Protein AF-A2AUG6-F1 (afdb_monomer)

Sequence (93 aa):
MMGIPIRKFICASNQNHVLTDFIKTGHYDLRNRKLAQTFSPSIDILKSSNLERHLYLMANKDGQLMANLYHQLESQLHFRIEKMLVEKLQQEF

Foldseek 3Di:
DPDDPDQADDDDADPLCQVVVCLVFQKRADPPDDQDCDPCNVRSDSDDPVVLVVLCVLVVNPPVVSVVQVVCCVPVVMDGDDPVSSVVSNSRD

Solvent-accessible surface area (backbone atoms only — not comparable to full-atom values): 5709 Å² total; per-residue (Å²): 127,96,80,71,92,73,85,65,50,83,80,84,64,62,96,36,36,52,66,52,47,21,54,74,67,25,41,44,70,46,80,88,63,72,90,53,91,56,101,56,61,94,60,58,45,86,76,64,72,67,54,54,59,51,50,30,60,74,54,75,63,41,61,67,60,51,52,51,45,52,50,33,33,72,76,66,33,31,41,70,60,58,68,71,59,30,54,53,47,47,63,49,69

Radius of gyration: 13.85 Å; Cα contacts (8 Å, |Δi|>4): 97; chains: 1; bounding box: 33×27×37 Å

Nearest PDB structures (foldseek):
  1kl7-assembly2_B  TM=9.213E-01  e=7.354E-06  Saccharomyces cerevisiae
  8g1y-assembly2_B  TM=9.196E-01  e=6.912E-06  Streptococcus pneumoniae TIGR4
  4f4f-assembly2_B  TM=9.641E-01  e=8.242E-05  Brucella melitensis bv. 1 str. 16M

Organism: Mus musculus (NCBI:txid10090)

InterPro domains:
  IPR036052 Tryptophan synthase beta chain-like, PALP domain superfamily [G3DSA:3.40.50.1100] (1-93)
  IPR036052 Tryptophan synthase beta chain-like, PALP domain superfamily [SSF53686] (1-92)

Mean predicted aligned error: 3.56 Å

pLDDT: mean 92.81, std 5.43, range [50.75, 97.12]

Structure (mmCIF, N/CA/C/O backbone):
data_AF-A2AUG6-F1
#
_entry.id   AF-A2AUG6-F1
#
loop_
_atom_site.group_PDB
_atom_site.id
_atom_site.type_symbol
_atom_site.label_atom_id
_atom_site.label_alt_id
_atom_site.label_comp_id
_atom_site.label_asym_id
_atom_site.label_entity_id
_atom_site.label_seq_id
_atom_site.pdbx_PDB_ins_code
_atom_site.Cartn_x
_atom_site.Cartn_y
_atom_site.Cartn_z
_atom_site.occupancy
_atom_site.B_iso_or_equiv
_atom_site.auth_seq_id
_atom_site.auth_comp_id
_atom_site.auth_asym_id
_atom_site.auth_atom_id
_atom_site.pdbx_PDB_model_num
ATOM 1 N N . MET A 1 1 ? -18.002 16.214 8.515 1.00 50.75 1 MET A N 1
ATOM 2 C CA . MET A 1 1 ? -17.525 15.745 7.191 1.00 50.75 1 MET A CA 1
ATOM 3 C C . MET A 1 1 ? -17.715 16.889 6.205 1.00 50.75 1 MET A C 1
ATOM 5 O O . MET A 1 1 ? -18.704 17.590 6.351 1.00 50.75 1 MET A O 1
ATOM 9 N N . MET A 1 2 ? -16.810 17.109 5.245 1.00 76.38 2 MET A N 1
ATOM 10 C CA . MET A 1 2 ? -16.873 18.266 4.323 1.00 76.38 2 MET A CA 1
ATOM 11 C C . MET A 1 2 ? -18.029 18.206 3.293 1.00 76.38 2 MET A C 1
ATOM 13 O O . MET A 1 2 ? -18.136 19.084 2.451 1.00 76.38 2 MET A O 1
ATOM 17 N N . GLY A 1 3 ? -18.920 17.206 3.381 1.00 84.94 3 GLY A N 1
ATOM 18 C CA . GLY A 1 3 ? -20.293 17.269 2.854 1.00 84.94 3 GLY A CA 1
ATOM 19 C C . GLY A 1 3 ? -20.481 17.101 1.344 1.00 84.94 3 GLY A C 1
ATOM 20 O O . GLY A 1 3 ? -21.608 17.215 0.875 1.00 84.94 3 GLY A O 1
ATOM 21 N N . ILE A 1 4 ? -19.425 16.822 0.578 1.00 86.88 4 ILE A N 1
ATOM 22 C CA . ILE A 1 4 ? -19.530 16.682 -0.880 1.00 86.88 4 ILE A CA 1
ATOM 23 C C . ILE A 1 4 ? -20.042 15.273 -1.236 1.00 86.88 4 ILE A C 1
ATOM 25 O O . ILE A 1 4 ? -19.413 14.292 -0.828 1.00 86.88 4 ILE A O 1
ATOM 29 N N . PRO A 1 5 ? -21.139 15.141 -2.009 1.00 87.88 5 PRO A N 1
ATOM 30 C CA . PRO A 1 5 ? -21.682 13.848 -2.415 1.00 87.88 5 PRO A CA 1
ATOM 31 C C . PRO A 1 5 ? -20.838 13.232 -3.542 1.00 87.88 5 PRO A C 1
ATOM 33 O O . PRO A 1 5 ? -21.145 13.361 -4.726 1.00 87.88 5 PRO A O 1
ATOM 36 N N . ILE A 1 6 ? -19.745 12.565 -3.171 1.00 88.75 6 ILE A N 1
ATOM 37 C CA . ILE A 1 6 ? -18.886 11.808 -4.090 1.00 88.75 6 ILE A CA 1
ATOM 38 C C . ILE A 1 6 ? -19.356 10.354 -4.112 1.00 88.75 6 ILE A C 1
ATOM 40 O O . ILE A 1 6 ? -19.521 9.740 -3.063 1.00 88.75 6 ILE A O 1
ATOM 44 N N . ARG A 1 7 ? -19.560 9.793 -5.311 1.00 89.50 7 ARG A N 1
ATOM 45 C CA . ARG A 1 7 ? -20.020 8.405 -5.462 1.00 89.50 7 ARG A CA 1
ATOM 46 C C . ARG A 1 7 ? -18.930 7.379 -5.140 1.00 89.50 7 ARG A C 1
ATOM 48 O O . ARG A 1 7 ? -19.186 6.459 -4.379 1.00 89.50 7 ARG A O 1
ATOM 55 N N . LYS A 1 8 ? -17.775 7.482 -5.805 1.00 89.25 8 LYS A N 1
ATOM 56 C CA . LYS A 1 8 ? -16.677 6.503 -5.745 1.00 89.25 8 LYS A CA 1
ATOM 57 C C . LYS A 1 8 ? -15.381 7.166 -6.208 1.00 89.25 8 LYS A C 1
ATOM 59 O O . LYS A 1 8 ? -15.410 7.927 -7.179 1.00 89.25 8 LYS A O 1
ATOM 64 N N . PHE A 1 9 ? -14.274 6.892 -5.533 1.00 91.81 9 PHE A N 1
ATOM 65 C CA . PHE A 1 9 ? -12.947 7.370 -5.913 1.00 91.81 9 PHE A CA 1
ATOM 66 C C . PHE A 1 9 ? -12.267 6.368 -6.842 1.00 91.81 9 PHE A C 1
ATOM 68 O O . PHE A 1 9 ? -12.284 5.179 -6.589 1.00 91.81 9 PHE A O 1
ATOM 75 N N . ILE A 1 10 ? -11.620 6.823 -7.914 1.00 92.94 10 ILE A N 1
ATOM 76 C CA . ILE A 1 10 ? -10.926 5.914 -8.835 1.00 92.94 10 ILE A CA 1
ATOM 77 C C . ILE A 1 10 ? -9.422 6.036 -8.606 1.00 92.94 10 ILE A C 1
ATOM 79 O O . ILE A 1 10 ? -8.843 7.099 -8.826 1.00 92.94 10 ILE A O 1
ATOM 83 N N . CYS A 1 11 ? -8.781 4.942 -8.187 1.00 92.62 11 CYS A N 1
ATOM 84 C CA . CYS A 1 11 ? -7.324 4.847 -8.128 1.00 92.62 11 CYS A CA 1
ATOM 85 C C . CYS A 1 11 ? -6.794 4.299 -9.459 1.00 92.62 11 CYS A C 1
ATOM 87 O O . CYS A 1 11 ? -6.885 3.103 -9.728 1.00 92.62 11 CYS A O 1
ATO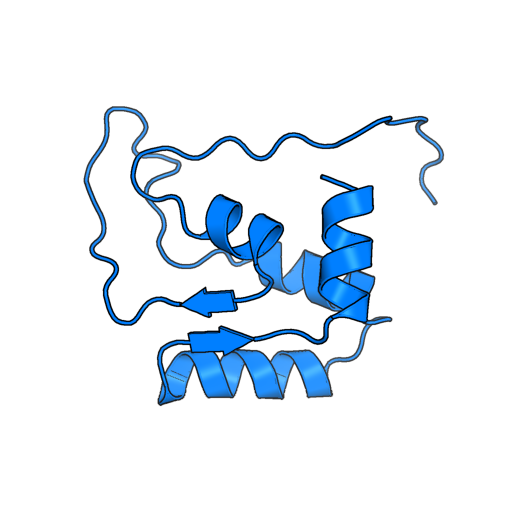M 89 N N . ALA A 1 12 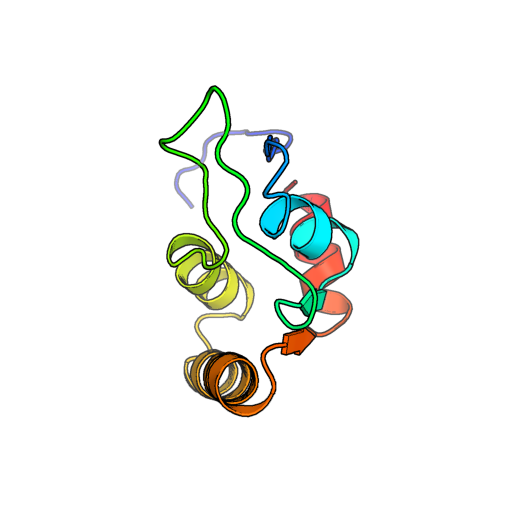? -6.250 5.179 -10.299 1.00 92.38 12 ALA A N 1
ATOM 90 C CA . ALA A 1 12 ? -5.507 4.778 -11.488 1.00 92.38 12 ALA A CA 1
ATOM 91 C C . ALA A 1 12 ? -4.020 4.618 -11.133 1.00 92.38 12 ALA A C 1
ATOM 93 O O . ALA A 1 12 ? -3.431 5.485 -10.490 1.00 92.38 12 ALA A O 1
ATOM 94 N N . SER A 1 13 ? -3.406 3.510 -11.543 1.00 92.62 13 SER A N 1
ATOM 95 C CA . SER A 1 13 ? -1.966 3.263 -11.400 1.00 92.62 13 SER A CA 1
ATOM 96 C C . SER A 1 13 ? -1.368 2.878 -12.751 1.00 92.62 13 SER A C 1
ATOM 98 O O . SER A 1 13 ? -2.069 2.358 -13.618 1.00 92.62 13 SER A O 1
ATOM 100 N N . ASN A 1 14 ? -0.072 3.126 -12.929 1.00 92.62 14 ASN A N 1
ATOM 101 C CA . ASN A 1 14 ? 0.684 2.622 -14.072 1.00 92.62 14 ASN A CA 1
ATOM 102 C C . ASN A 1 14 ? 1.223 1.206 -13.772 1.00 92.62 14 ASN A C 1
ATOM 104 O O . ASN A 1 14 ? 0.655 0.475 -12.961 1.00 92.62 14 ASN A O 1
ATOM 108 N N . GLN A 1 15 ? 2.333 0.808 -14.402 1.00 93.38 15 GLN A N 1
ATOM 109 C CA . GLN A 1 15 ? 2.990 -0.477 -14.131 1.00 93.38 15 GLN A CA 1
ATOM 110 C C . GLN A 1 15 ? 3.374 -0.669 -12.651 1.00 93.38 15 GLN A C 1
ATOM 112 O O . GLN A 1 15 ? 3.433 -1.804 -12.183 1.00 93.38 15 GLN A O 1
ATOM 117 N N . ASN A 1 16 ? 3.554 0.408 -11.886 1.00 93.75 16 ASN A N 1
ATOM 118 C CA . ASN A 1 16 ? 3.773 0.402 -10.442 1.00 93.75 16 ASN A CA 1
ATOM 119 C C . ASN A 1 16 ? 2.425 0.423 -9.693 1.00 93.75 16 ASN A C 1
ATOM 121 O O . ASN A 1 16 ? 1.996 1.417 -9.113 1.00 93.75 16 ASN A O 1
ATOM 125 N N . HIS A 1 17 ? 1.721 -0.707 -9.711 1.00 93.94 17 HIS A N 1
ATOM 126 C CA . HIS A 1 17 ? 0.315 -0.832 -9.303 1.00 93.94 17 HIS 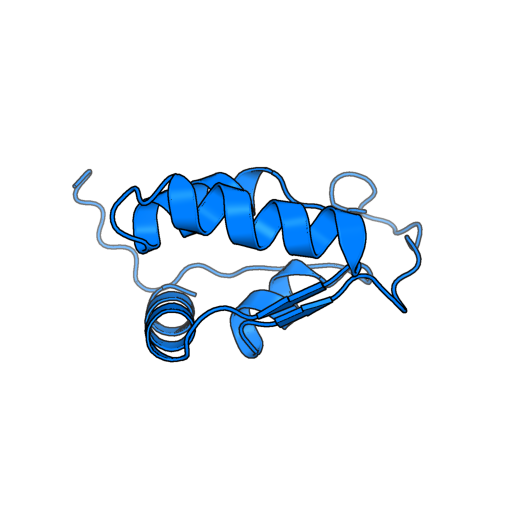A CA 1
ATOM 127 C C . HIS A 1 17 ? 0.106 -1.240 -7.830 1.00 93.94 17 HIS A C 1
ATOM 129 O O . HIS A 1 17 ? -0.905 -1.851 -7.484 1.00 93.94 17 HIS A O 1
ATOM 135 N N . VAL A 1 18 ? 1.035 -0.873 -6.937 1.00 94.69 18 VAL A N 1
ATOM 136 C CA . VAL A 1 18 ? 0.990 -1.249 -5.508 1.00 94.69 18 VAL A CA 1
ATOM 137 C C . VAL A 1 18 ? -0.297 -0.793 -4.808 1.00 94.69 18 VAL A C 1
ATOM 139 O O . VAL A 1 18 ? -0.865 -1.539 -4.014 1.00 94.69 18 VAL A O 1
ATOM 142 N N . LEU A 1 19 ? -0.799 0.404 -5.132 1.00 94.44 19 LEU A N 1
ATOM 143 C CA . LEU A 1 19 ? -2.033 0.941 -4.551 1.00 94.44 19 LEU A CA 1
ATOM 144 C C . LEU A 1 19 ? -3.276 0.222 -5.071 1.00 94.44 19 LEU A C 1
ATOM 146 O O . LEU A 1 19 ? -4.176 -0.086 -4.295 1.00 94.44 19 LEU A O 1
ATOM 150 N N . THR A 1 20 ? -3.306 -0.080 -6.369 1.00 94.56 20 THR A N 1
ATOM 151 C CA . THR A 1 20 ? -4.424 -0.807 -6.979 1.00 94.56 20 THR A CA 1
ATOM 152 C C . THR A 1 20 ? -4.553 -2.207 -6.376 1.00 94.56 20 THR A C 1
ATOM 154 O O . THR A 1 20 ? -5.656 -2.628 -6.031 1.00 94.56 20 THR A O 1
ATOM 157 N N . ASP A 1 21 ? -3.439 -2.919 -6.196 1.00 95.25 21 ASP A N 1
ATOM 158 C CA . ASP A 1 21 ? -3.455 -4.247 -5.574 1.00 95.25 21 ASP A CA 1
ATOM 159 C C . ASP A 1 21 ? -3.853 -4.187 -4.106 1.00 95.25 21 ASP A C 1
ATOM 161 O O . ASP A 1 21 ? -4.636 -5.021 -3.642 1.00 95.25 21 ASP A O 1
ATOM 165 N N . PHE A 1 22 ? -3.367 -3.175 -3.388 1.00 96.19 22 PHE A N 1
ATOM 166 C CA . PHE A 1 22 ? -3.742 -2.959 -2.001 1.00 96.19 22 PHE A CA 1
ATOM 167 C C . PHE A 1 22 ? -5.248 -2.726 -1.849 1.00 96.19 22 PHE A C 1
ATOM 169 O O . PHE A 1 22 ? -5.881 -3.389 -1.035 1.00 96.19 22 PHE A O 1
ATOM 176 N N . ILE A 1 23 ? -5.846 -1.853 -2.664 1.00 95.12 23 ILE A N 1
ATOM 177 C CA . ILE A 1 23 ? -7.292 -1.576 -2.626 1.00 95.12 23 ILE A CA 1
ATOM 178 C C . ILE A 1 23 ? -8.108 -2.841 -2.930 1.00 95.12 23 ILE A C 1
ATOM 180 O O . ILE A 1 23 ? -9.121 -3.117 -2.286 1.00 95.12 23 ILE A O 1
ATOM 184 N N . LYS A 1 24 ? -7.644 -3.660 -3.878 1.00 94.69 24 LYS A N 1
ATOM 185 C CA . LYS A 1 24 ? -8.320 -4.909 -4.253 1.00 94.69 24 LYS A CA 1
ATOM 186 C C . LYS A 1 24 ? -8.212 -6.008 -3.198 1.00 94.69 24 LYS A C 1
ATOM 188 O O . LYS A 1 24 ? -9.146 -6.790 -3.056 1.00 94.69 24 LYS A O 1
ATOM 193 N N . THR A 1 25 ? -7.089 -6.116 -2.491 1.00 96.31 25 THR A N 1
ATOM 194 C CA . THR A 1 25 ? -6.772 -7.316 -1.688 1.00 96.31 25 THR A CA 1
ATOM 195 C C . THR A 1 25 ? -6.592 -7.055 -0.192 1.00 96.31 25 THR A C 1
ATOM 197 O O . THR A 1 25 ? -6.653 -7.993 0.606 1.00 96.31 25 THR A O 1
ATOM 200 N N . GLY A 1 26 ? -6.340 -5.806 0.200 1.00 96.19 26 GLY A N 1
ATOM 201 C CA . GLY A 1 26 ? -5.883 -5.428 1.538 1.00 96.19 26 GLY A CA 1
ATOM 202 C C . GLY A 1 26 ? -4.432 -5.793 1.845 1.00 96.19 26 GLY A C 1
ATOM 203 O O . GLY A 1 26 ? -3.993 -5.625 2.984 1.00 96.19 26 GLY A O 1
ATOM 204 N N . HIS A 1 27 ? -3.693 -6.339 0.876 1.00 96.75 27 HIS A N 1
ATOM 205 C CA . HIS A 1 27 ? -2.309 -6.766 1.050 1.00 96.75 27 HIS A CA 1
ATOM 206 C C . HIS A 1 27 ? -1.374 -5.741 0.418 1.00 96.75 27 HIS A C 1
ATOM 208 O O . HIS A 1 27 ? -1.401 -5.505 -0.789 1.00 96.75 27 HIS A O 1
ATOM 214 N N . TYR A 1 28 ? -0.546 -5.117 1.250 1.00 96.38 28 TYR A N 1
ATOM 215 C CA . TYR A 1 28 ? 0.519 -4.239 0.798 1.00 96.38 28 TYR A CA 1
ATOM 216 C C . TYR A 1 28 ? 1.803 -5.061 0.726 1.00 96.38 28 TYR A C 1
ATOM 218 O O . TYR A 1 28 ? 2.369 -5.376 1.766 1.00 96.38 28 TYR A O 1
ATOM 226 N N . ASP A 1 29 ? 2.229 -5.472 -0.469 1.00 96.00 29 ASP A N 1
ATOM 227 C CA . ASP A 1 29 ? 3.371 -6.382 -0.654 1.00 96.00 29 ASP A CA 1
ATOM 228 C C . ASP A 1 29 ? 4.418 -5.784 -1.592 1.00 96.00 29 ASP A C 1
ATOM 230 O O . ASP A 1 29 ? 4.126 -5.512 -2.759 1.00 96.00 29 ASP A O 1
ATOM 234 N N . LEU A 1 30 ? 5.637 -5.591 -1.086 1.00 95.38 30 LEU A N 1
ATOM 235 C CA . LEU A 1 30 ? 6.775 -5.044 -1.824 1.00 95.38 30 LEU A CA 1
ATOM 236 C C . LEU A 1 30 ? 7.825 -6.096 -2.188 1.00 95.38 30 LEU A C 1
ATOM 238 O O . LEU A 1 30 ? 8.721 -5.788 -2.969 1.00 95.38 30 LEU A O 1
ATOM 242 N N . ARG A 1 31 ? 7.727 -7.327 -1.668 1.00 94.19 31 ARG A N 1
ATOM 243 C CA . ARG A 1 31 ? 8.804 -8.335 -1.734 1.00 94.19 31 ARG A CA 1
ATOM 244 C C . ARG A 1 31 ? 9.274 -8.641 -3.154 1.00 94.19 31 ARG A C 1
ATOM 246 O O . ARG A 1 31 ? 10.462 -8.828 -3.379 1.00 94.19 31 ARG A O 1
ATOM 253 N N . ASN A 1 32 ? 8.344 -8.662 -4.107 1.00 91.50 32 ASN A N 1
ATOM 254 C CA . ASN A 1 32 ? 8.614 -9.000 -5.507 1.00 91.50 32 ASN A CA 1
ATOM 255 C C . ASN A 1 32 ? 8.391 -7.821 -6.463 1.00 91.50 32 ASN A C 1
ATOM 257 O O . ASN A 1 32 ? 8.298 -8.017 -7.675 1.00 91.50 32 ASN A O 1
ATOM 261 N N . ARG A 1 33 ? 8.277 -6.592 -5.941 1.00 92.31 33 ARG A N 1
ATOM 262 C CA . ARG A 1 33 ? 8.057 -5.407 -6.774 1.00 92.31 33 ARG A CA 1
ATOM 263 C C . ARG A 1 33 ? 9.376 -4.717 -7.076 1.00 92.31 33 ARG A C 1
ATOM 265 O O . ARG A 1 33 ? 10.156 -4.414 -6.179 1.00 92.31 33 ARG A O 1
ATOM 272 N N . LYS A 1 34 ? 9.595 -4.425 -8.353 1.00 93.50 34 LYS A N 1
ATOM 273 C CA . LYS A 1 34 ? 10.675 -3.556 -8.821 1.00 93.50 34 LYS A CA 1
ATOM 274 C C . LYS A 1 34 ? 10.054 -2.287 -9.372 1.00 93.50 34 LYS A C 1
ATOM 276 O O . LYS A 1 34 ? 9.014 -2.354 -10.022 1.00 93.50 34 LYS A O 1
ATOM 281 N N . LEU A 1 35 ? 10.691 -1.155 -9.097 1.00 93.56 35 LEU A N 1
ATOM 282 C CA . LEU A 1 35 ? 10.262 0.119 -9.647 1.00 93.56 35 LEU A CA 1
ATOM 283 C C . LEU A 1 35 ? 10.504 0.101 -11.159 1.00 93.56 35 LEU A C 1
ATOM 285 O O . LEU A 1 35 ? 11.649 0.004 -11.600 1.00 93.56 35 LEU A O 1
ATOM 289 N N . ALA A 1 36 ? 9.429 0.162 -11.936 1.00 94.31 36 ALA A N 1
ATOM 290 C CA . ALA A 1 36 ? 9.496 0.290 -13.383 1.00 94.31 36 ALA A CA 1
ATOM 291 C C . ALA A 1 36 ? 9.453 1.773 -13.755 1.00 94.31 36 ALA A C 1
ATOM 293 O O . ALA A 1 36 ? 8.588 2.498 -13.268 1.00 94.31 36 ALA A O 1
ATOM 294 N N . GLN A 1 37 ? 10.363 2.217 -14.620 1.00 95.31 37 GLN A N 1
ATOM 295 C CA . GLN A 1 37 ? 10.273 3.550 -15.209 1.00 95.31 37 GLN A CA 1
ATOM 296 C C . GLN A 1 37 ? 9.166 3.560 -16.258 1.00 95.31 37 GLN A C 1
ATOM 298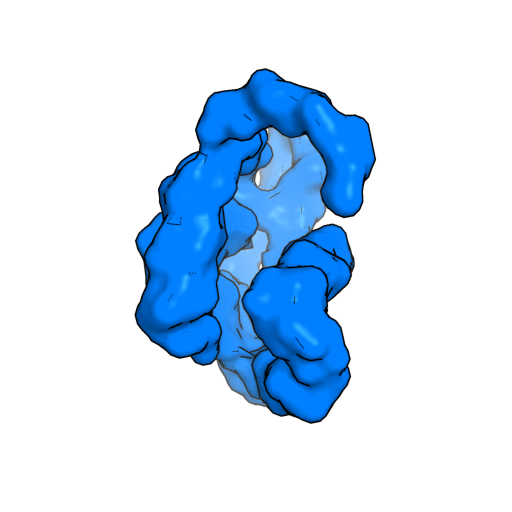 O O . GLN A 1 37 ? 9.132 2.696 -17.137 1.00 95.31 37 GLN A O 1
ATOM 303 N N . THR A 1 38 ? 8.269 4.537 -16.178 1.00 94.75 38 THR A N 1
ATOM 304 C CA . THR A 1 38 ? 7.144 4.656 -17.106 1.00 94.75 38 THR A CA 1
ATOM 305 C C . THR A 1 38 ? 7.079 6.034 -17.760 1.00 94.75 38 THR A C 1
ATOM 307 O O . THR A 1 38 ? 7.790 6.968 -17.395 1.00 94.75 38 THR A O 1
ATOM 310 N N . PHE A 1 39 ? 6.165 6.190 -18.721 1.00 94.00 39 PHE A N 1
ATOM 311 C CA . PHE A 1 39 ? 5.836 7.487 -19.325 1.00 94.00 39 PHE A CA 1
ATOM 312 C C . PHE A 1 39 ? 5.134 8.458 -18.358 1.00 94.00 39 PHE A C 1
ATOM 314 O O . PHE A 1 39 ? 4.866 9.601 -18.717 1.00 94.00 39 PHE A O 1
ATOM 321 N N . SER A 1 40 ? 4.819 8.022 -17.136 1.00 92.62 40 SER A N 1
ATOM 322 C CA . SER A 1 40 ? 4.222 8.843 -16.081 1.00 92.62 40 SER A CA 1
ATOM 323 C C . SER A 1 40 ? 5.121 8.827 -14.836 1.00 92.62 40 SER A C 1
ATOM 325 O O . SER A 1 40 ? 4.718 8.293 -13.802 1.00 92.62 40 SER A O 1
ATOM 327 N N . PRO A 1 41 ? 6.330 9.420 -14.906 1.00 91.94 41 PRO A N 1
ATOM 328 C CA . PRO A 1 41 ? 7.362 9.269 -13.876 1.00 91.94 41 PRO A CA 1
ATOM 329 C C . PRO A 1 41 ? 6.931 9.780 -12.495 1.00 91.94 41 PRO A C 1
ATOM 331 O O . PRO A 1 41 ? 7.405 9.297 -11.473 1.00 91.94 41 PRO A O 1
ATOM 334 N N . SER A 1 42 ? 5.989 10.726 -12.434 1.00 91.69 42 SER A N 1
ATOM 335 C CA . SER A 1 42 ? 5.474 11.278 -11.174 1.00 91.69 42 SER A CA 1
ATOM 336 C C . SER A 1 42 ? 4.702 10.272 -10.312 1.00 91.69 42 SER A C 1
ATOM 338 O O . SER A 1 42 ? 4.516 10.523 -9.125 1.00 91.69 42 SER A O 1
ATOM 340 N N . ILE A 1 43 ? 4.231 9.164 -10.893 1.00 92.12 43 ILE A N 1
ATOM 341 C CA . ILE A 1 43 ? 3.497 8.104 -10.183 1.00 92.12 43 ILE A CA 1
ATOM 342 C C . ILE A 1 43 ? 4.267 6.774 -10.161 1.00 92.12 43 ILE A C 1
ATOM 344 O O . ILE A 1 43 ? 3.710 5.741 -9.788 1.00 92.12 43 ILE A O 1
ATOM 348 N N . ASP A 1 44 ? 5.556 6.793 -10.513 1.00 93.88 44 ASP A N 1
ATOM 349 C CA . ASP A 1 44 ? 6.455 5.652 -10.347 1.00 93.88 44 ASP A CA 1
ATOM 350 C C . ASP A 1 44 ? 6.837 5.522 -8.865 1.00 93.88 44 ASP A C 1
ATOM 352 O O . ASP A 1 44 ? 7.868 6.022 -8.415 1.00 93.88 44 ASP A O 1
ATOM 356 N N . ILE A 1 45 ? 5.983 4.854 -8.081 1.00 92.31 45 ILE A N 1
ATOM 357 C CA . ILE A 1 45 ? 6.183 4.652 -6.640 1.00 92.31 45 ILE A CA 1
ATOM 358 C C . ILE A 1 45 ? 5.999 3.191 -6.222 1.00 92.31 45 ILE A C 1
ATOM 360 O O . ILE A 1 45 ? 5.131 2.478 -6.720 1.00 92.31 45 ILE A O 1
ATOM 364 N N . LEU A 1 46 ? 6.781 2.761 -5.229 1.00 90.31 46 LEU A N 1
ATOM 365 C CA . LEU A 1 46 ? 6.568 1.493 -4.518 1.00 90.31 46 LEU A CA 1
ATOM 366 C C . LEU A 1 46 ? 5.959 1.695 -3.130 1.00 90.31 46 LEU A C 1
ATOM 368 O O . LEU A 1 46 ? 5.256 0.818 -2.647 1.00 90.31 46 LEU A O 1
ATOM 372 N N . LYS A 1 47 ? 6.217 2.842 -2.494 1.00 90.12 47 LYS A N 1
ATOM 373 C CA . LYS A 1 47 ? 5.682 3.211 -1.179 1.00 90.12 47 LYS A CA 1
ATOM 374 C C . LYS A 1 47 ? 4.856 4.488 -1.299 1.00 90.12 47 LYS A C 1
ATOM 376 O O . LYS A 1 47 ? 5.301 5.441 -1.929 1.00 90.12 47 LYS A O 1
ATOM 381 N N . SER A 1 48 ? 3.668 4.510 -0.696 1.00 89.38 48 SER A N 1
ATOM 382 C CA . SER A 1 48 ? 2.783 5.683 -0.683 1.00 89.38 48 SER A CA 1
ATOM 383 C C . SER A 1 48 ? 2.593 6.193 0.741 1.00 89.38 48 SER A C 1
ATOM 385 O O . SER A 1 48 ? 1.997 5.507 1.568 1.00 89.38 48 SER A O 1
ATOM 387 N N . SER A 1 49 ? 3.060 7.410 1.018 1.00 84.56 49 SER A N 1
ATOM 388 C CA . SER A 1 49 ? 2.833 8.091 2.301 1.00 84.56 49 SER A CA 1
ATOM 389 C C . SER A 1 49 ? 1.370 8.508 2.488 1.00 84.56 49 SER A C 1
ATOM 391 O O . SER A 1 49 ? 0.843 8.486 3.596 1.00 84.56 49 SER A O 1
ATOM 393 N N . ASN A 1 50 ? 0.661 8.822 1.400 1.00 87.31 50 ASN A N 1
ATOM 394 C CA . ASN A 1 50 ? -0.759 9.180 1.464 1.00 87.31 50 ASN A CA 1
ATOM 395 C C . ASN A 1 50 ? -1.639 8.004 1.905 1.00 87.31 50 ASN A C 1
ATOM 397 O O . ASN A 1 50 ? -2.691 8.220 2.511 1.00 87.31 50 ASN A O 1
ATOM 401 N N . LEU A 1 51 ? -1.206 6.769 1.631 1.00 91.25 51 LEU A N 1
ATOM 402 C CA . LEU A 1 51 ? -1.922 5.583 2.083 1.00 91.25 51 LEU A CA 1
ATOM 403 C C . LEU A 1 51 ? -1.929 5.470 3.611 1.00 91.25 51 LEU A C 1
ATOM 405 O O . LEU A 1 51 ? -2.962 5.134 4.180 1.00 91.25 51 LEU A O 1
ATOM 409 N N . GLU A 1 52 ? -0.817 5.809 4.264 1.00 91.88 52 GLU A N 1
ATOM 410 C CA . GLU A 1 52 ? -0.698 5.817 5.727 1.00 91.88 52 GLU A CA 1
ATOM 411 C C . GLU A 1 52 ? -1.777 6.699 6.352 1.00 91.88 52 GLU A C 1
ATOM 413 O O . GLU A 1 52 ? -2.553 6.270 7.205 1.00 91.88 52 GLU A O 1
ATOM 418 N N . ARG A 1 53 ? -1.880 7.935 5.851 1.00 92.06 53 ARG A N 1
ATOM 419 C CA . ARG A 1 53 ? -2.855 8.913 6.333 1.00 92.06 53 ARG A CA 1
ATOM 420 C C . ARG A 1 53 ? -4.285 8.427 6.125 1.00 92.06 53 ARG A C 1
ATOM 422 O O . ARG A 1 53 ? -5.131 8.639 6.990 1.00 92.06 53 ARG A O 1
ATOM 429 N N . HIS A 1 54 ? -4.562 7.803 4.984 1.00 92.50 54 HIS A N 1
ATOM 430 C CA . HIS A 1 54 ? -5.885 7.272 4.691 1.00 92.50 54 HIS A CA 1
ATOM 431 C C . HIS A 1 54 ? -6.247 6.108 5.625 1.00 92.50 54 HIS A C 1
ATOM 433 O O . HIS A 1 54 ? -7.301 6.145 6.260 1.00 92.50 54 HIS A O 1
ATOM 439 N N . LEU A 1 55 ? -5.343 5.140 5.803 1.00 92.81 55 LEU A N 1
ATOM 440 C CA . LEU A 1 55 ? -5.537 4.016 6.720 1.00 92.81 55 LEU A CA 1
ATOM 441 C C . LEU A 1 55 ? -5.716 4.470 8.166 1.00 92.81 55 LEU A C 1
ATOM 443 O O . LEU A 1 55 ? -6.606 3.970 8.846 1.00 92.81 55 LEU A O 1
ATOM 447 N N . TYR A 1 56 ? -4.944 5.457 8.616 1.00 94.00 56 TYR A N 1
ATOM 448 C CA . TYR A 1 56 ? -5.102 6.050 9.939 1.00 94.00 56 TYR A CA 1
ATOM 449 C C . TYR A 1 56 ? -6.516 6.607 10.148 1.00 94.00 56 TYR A C 1
ATOM 451 O O . TYR A 1 56 ? -7.142 6.353 11.174 1.00 94.00 56 TYR A O 1
ATOM 459 N N . LEU A 1 57 ? -7.062 7.328 9.163 1.00 92.62 57 LEU A N 1
ATOM 460 C CA . LEU A 1 57 ? -8.426 7.861 9.241 1.00 92.62 57 LEU A CA 1
ATOM 461 C C . LEU A 1 57 ? -9.484 6.747 9.239 1.00 92.62 57 LEU A C 1
ATOM 463 O O . LEU A 1 57 ? -10.433 6.820 10.019 1.00 92.62 57 LEU A O 1
ATOM 467 N N . MET A 1 58 ? -9.309 5.712 8.414 1.00 91.44 58 MET A N 1
ATOM 468 C CA . MET A 1 58 ? -10.220 4.563 8.344 1.00 91.44 58 MET A CA 1
ATOM 469 C C . MET A 1 58 ? -10.196 3.689 9.604 1.00 91.44 58 MET A C 1
ATOM 471 O O . MET A 1 58 ? -11.223 3.136 10.002 1.00 91.44 58 MET A O 1
ATOM 475 N N . ALA A 1 59 ? -9.028 3.571 10.235 1.00 92.44 59 ALA A N 1
ATOM 476 C CA . ALA A 1 59 ? -8.798 2.815 11.459 1.00 92.44 59 ALA A CA 1
ATOM 477 C C . ALA A 1 59 ? -9.106 3.636 12.722 1.00 92.44 59 ALA A C 1
ATOM 479 O O . ALA A 1 59 ? -8.495 3.427 13.764 1.00 92.44 59 ALA A O 1
ATOM 480 N N . ASN A 1 60 ? -10.031 4.599 12.642 1.00 92.75 60 ASN A N 1
ATOM 481 C CA . ASN A 1 60 ? -10.437 5.443 13.769 1.00 92.75 60 ASN A CA 1
ATOM 482 C C . ASN A 1 60 ? -9.268 6.148 14.476 1.00 92.75 60 ASN A C 1
ATOM 484 O O . ASN A 1 60 ? -9.319 6.367 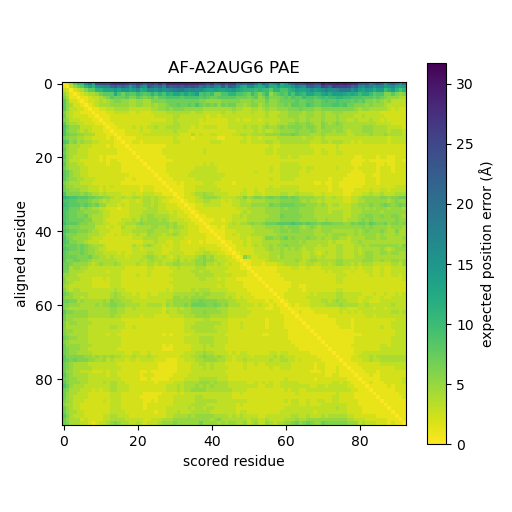15.685 1.00 92.75 60 ASN A O 1
ATOM 488 N N . LYS A 1 61 ? -8.240 6.549 13.721 1.00 94.12 61 LYS A N 1
ATOM 489 C CA . LYS A 1 61 ? -7.049 7.241 14.231 1.00 94.12 61 LYS A CA 1
ATOM 490 C C . LYS A 1 61 ? -6.197 6.386 15.180 1.00 94.12 61 LYS A C 1
ATOM 492 O O . LYS A 1 61 ? -5.514 6.928 16.051 1.00 94.12 61 LYS A O 1
ATOM 497 N N . ASP A 1 62 ? -6.209 5.066 15.001 1.00 95.12 62 ASP A N 1
ATOM 498 C CA . ASP A 1 62 ? -5.360 4.140 15.751 1.00 95.12 62 ASP A CA 1
ATOM 499 C C . ASP A 1 62 ? -3.891 4.243 15.302 1.00 95.12 62 ASP A C 1
ATOM 501 O O . ASP A 1 62 ? -3.472 3.683 14.285 1.00 95.12 62 ASP A O 1
ATOM 505 N N . GLY A 1 63 ? -3.096 4.987 16.074 1.00 95.06 63 GLY A N 1
ATOM 506 C CA . GLY A 1 63 ? -1.663 5.143 15.829 1.00 95.06 63 GLY A CA 1
ATOM 507 C C . GLY A 1 63 ? -0.849 3.881 16.124 1.00 95.06 63 GLY A C 1
ATOM 508 O O . GLY A 1 63 ? 0.175 3.662 15.479 1.00 95.06 63 GLY A O 1
ATOM 509 N N . GLN A 1 64 ? -1.305 3.028 17.046 1.00 96.06 64 GLN A N 1
ATOM 510 C CA . GLN A 1 64 ? -0.600 1.792 17.387 1.00 96.06 64 GLN A CA 1
ATOM 511 C C . GLN A 1 64 ? -0.713 0.782 16.247 1.00 96.06 64 GLN A C 1
ATOM 513 O O . GLN A 1 64 ? 0.278 0.147 15.883 1.00 96.06 64 GLN A O 1
ATOM 518 N N . LEU A 1 65 ? -1.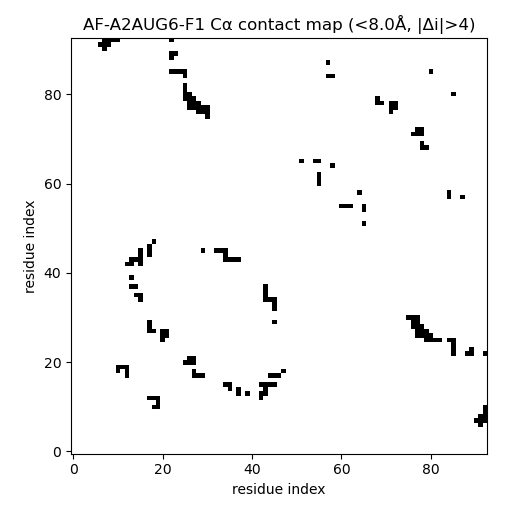898 0.674 15.638 1.00 95.06 65 LEU A N 1
ATOM 519 C CA . LEU A 1 65 ? -2.088 -0.134 14.440 1.00 95.06 65 LEU A CA 1
ATOM 520 C C . LEU A 1 65 ? -1.173 0.341 13.306 1.00 95.06 65 LEU A C 1
ATOM 522 O O . LEU A 1 65 ? -0.507 -0.486 12.687 1.00 95.06 65 LEU A O 1
ATOM 526 N N . MET A 1 66 ? -1.096 1.653 13.052 1.00 95.25 66 MET A N 1
ATOM 527 C CA . MET A 1 66 ? -0.223 2.190 11.998 1.00 95.25 66 MET A CA 1
ATOM 528 C C . MET A 1 66 ? 1.247 1.871 12.266 1.00 95.25 66 MET A C 1
ATOM 530 O O . MET A 1 66 ? 1.923 1.355 11.377 1.00 95.25 66 MET A O 1
A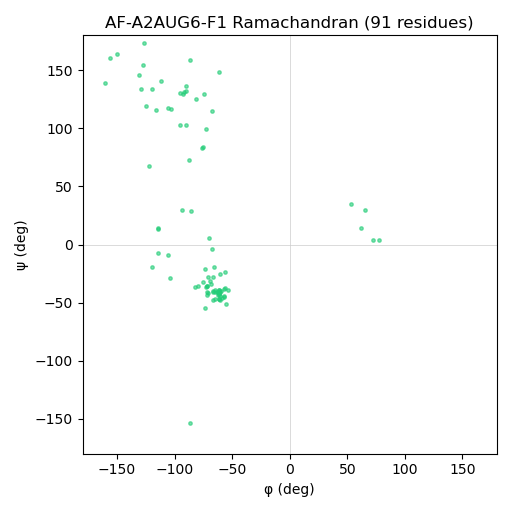TOM 534 N N . ALA A 1 67 ? 1.717 2.087 13.497 1.00 95.69 67 ALA A N 1
ATOM 535 C CA . ALA A 1 67 ? 3.080 1.746 13.890 1.00 95.69 67 ALA A CA 1
ATOM 536 C C . ALA A 1 67 ? 3.379 0.255 13.661 1.00 95.69 67 ALA A C 1
ATOM 538 O O . ALA A 1 67 ? 4.406 -0.086 13.078 1.00 95.69 67 ALA A O 1
ATOM 539 N N . ASN A 1 68 ? 2.457 -0.634 14.038 1.00 96.62 68 ASN A N 1
ATOM 540 C CA . ASN A 1 68 ? 2.620 -2.076 13.855 1.00 96.62 68 ASN A CA 1
ATOM 541 C C . ASN A 1 68 ? 2.678 -2.474 12.371 1.00 96.62 68 ASN A C 1
ATOM 543 O O . ASN A 1 68 ? 3.557 -3.241 11.976 1.00 96.62 68 ASN A O 1
ATOM 547 N N . LEU A 1 69 ? 1.766 -1.956 11.540 1.00 96.06 69 LEU A N 1
ATOM 548 C CA . LEU A 1 69 ? 1.723 -2.265 10.105 1.00 96.06 69 LEU A CA 1
ATOM 549 C C . LEU A 1 69 ? 2.969 -1.751 9.375 1.00 96.06 69 LEU A C 1
ATOM 551 O O . LEU A 1 69 ? 3.525 -2.457 8.535 1.00 96.06 69 LEU A O 1
ATOM 555 N N . TYR A 1 70 ? 3.440 -0.548 9.705 1.00 94.69 70 TYR A N 1
ATOM 556 C CA . TYR A 1 70 ? 4.628 0.025 9.072 1.00 94.69 70 TYR A CA 1
ATOM 557 C C . TYR A 1 70 ? 5.922 -0.607 9.589 1.00 94.69 70 TYR A C 1
ATOM 559 O O . TYR A 1 70 ? 6.831 -0.843 8.796 1.00 94.69 70 TYR A O 1
ATOM 567 N N . HIS A 1 71 ? 5.972 -1.033 10.852 1.00 96.56 71 HIS A N 1
ATOM 568 C CA . HIS A 1 71 ? 7.057 -1.879 11.347 1.00 96.56 71 HIS A CA 1
ATOM 569 C C . HIS A 1 71 ? 7.103 -3.236 10.614 1.00 96.56 71 HIS A C 1
ATOM 571 O O . HIS A 1 71 ? 8.177 -3.719 10.246 1.00 96.56 71 HIS A O 1
ATOM 577 N N . GLN A 1 72 ? 5.949 -3.859 10.340 1.00 96.62 72 GLN A N 1
A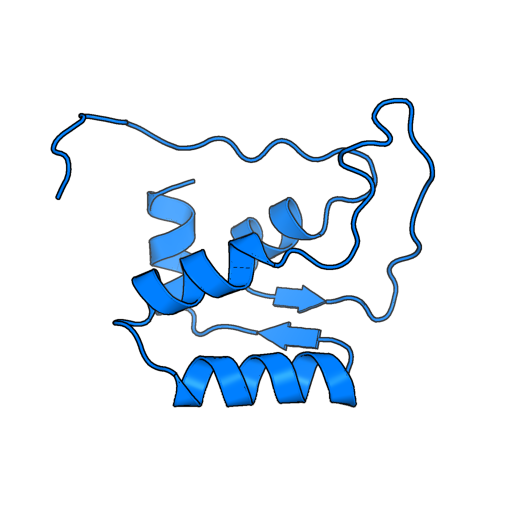TOM 578 C CA . GLN A 1 72 ? 5.878 -5.059 9.489 1.00 96.62 72 GLN A CA 1
ATOM 579 C C . GLN A 1 72 ? 6.338 -4.764 8.058 1.00 96.62 72 GLN A C 1
ATOM 581 O O . GLN A 1 72 ? 7.090 -5.545 7.480 1.00 96.62 72 GLN A O 1
ATOM 586 N N . LEU A 1 73 ? 5.962 -3.612 7.495 1.00 95.62 73 LEU A N 1
ATOM 587 C CA . LEU A 1 73 ? 6.414 -3.206 6.167 1.00 95.62 73 LEU A CA 1
ATOM 588 C C . LEU A 1 73 ? 7.937 -3.043 6.092 1.00 95.62 73 LEU A C 1
ATOM 590 O O . LEU A 1 73 ? 8.537 -3.383 5.078 1.00 95.62 73 LEU A O 1
ATOM 594 N N . GLU A 1 74 ? 8.567 -2.507 7.132 1.00 94.44 74 GLU A N 1
ATOM 595 C CA . GLU A 1 74 ? 10.021 -2.332 7.186 1.00 94.44 74 GLU A CA 1
ATOM 596 C C . GLU A 1 74 ? 10.758 -3.658 7.368 1.00 94.44 74 GLU A C 1
ATOM 598 O O . GLU A 1 74 ? 11.742 -3.911 6.677 1.00 94.44 74 GLU A O 1
ATOM 603 N N . SER A 1 75 ? 10.260 -4.521 8.253 1.00 96.56 75 SER A N 1
ATOM 604 C CA . SER A 1 75 ? 10.921 -5.786 8.599 1.00 96.56 75 SER A CA 1
ATOM 605 C C . SER A 1 75 ? 10.647 -6.924 7.611 1.00 96.56 75 SER A C 1
ATOM 607 O O . SER A 1 75 ? 11.533 -7.730 7.339 1.00 96.56 75 SER A O 1
ATOM 609 N N . GLN A 1 76 ? 9.431 -7.007 7.067 1.00 96.81 76 GLN A N 1
ATOM 610 C CA . GLN A 1 76 ? 8.965 -8.123 6.232 1.00 96.81 76 GLN A CA 1
ATOM 611 C C . GLN A 1 76 ? 8.688 -7.715 4.781 1.00 96.81 76 GLN A C 1
ATOM 613 O O . GLN A 1 76 ? 8.421 -8.579 3.945 1.00 96.81 76 GLN A O 1
ATOM 618 N N . LEU A 1 77 ? 8.742 -6.415 4.462 1.00 96.31 77 LEU A N 1
ATOM 619 C CA . LEU A 1 77 ? 8.379 -5.851 3.153 1.00 96.31 77 LEU A CA 1
ATOM 620 C C . LEU A 1 77 ? 6.913 -6.075 2.756 1.00 96.31 77 LEU A C 1
ATOM 622 O O . LEU A 1 77 ? 6.552 -5.851 1.600 1.00 96.31 77 LEU A O 1
ATOM 626 N N . HIS A 1 78 ? 6.051 -6.476 3.693 1.00 97.12 78 HIS A N 1
ATOM 627 C CA . HIS A 1 78 ? 4.616 -6.548 3.463 1.00 97.12 78 HIS A CA 1
ATOM 628 C C . HIS A 1 78 ? 3.798 -6.469 4.756 1.00 97.12 78 HIS A C 1
ATOM 630 O O . HIS A 1 78 ? 4.293 -6.784 5.832 1.00 97.12 78 HIS A O 1
ATOM 636 N N . PHE A 1 79 ? 2.516 -6.127 4.632 1.00 96.94 79 PHE A N 1
ATOM 637 C CA . PHE A 1 79 ? 1.512 -6.292 5.688 1.00 96.94 79 PHE A CA 1
ATOM 638 C C . PHE A 1 79 ? 0.130 -6.531 5.081 1.00 96.94 79 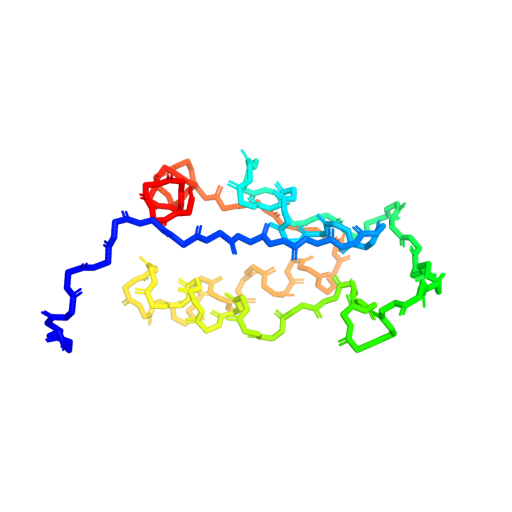PHE A C 1
ATOM 640 O O . PHE A 1 79 ? -0.107 -6.254 3.903 1.00 96.94 79 PHE A O 1
ATOM 647 N N . ARG A 1 80 ? -0.811 -7.019 5.890 1.00 97.06 80 ARG A N 1
ATOM 648 C CA . ARG A 1 80 ? -2.207 -7.192 5.483 1.00 97.06 80 ARG A CA 1
ATOM 649 C C . ARG A 1 80 ? -3.133 -6.556 6.506 1.00 97.06 80 ARG A C 1
ATOM 651 O O . ARG A 1 80 ? -2.951 -6.762 7.700 1.00 97.06 80 ARG A O 1
ATOM 658 N N . ILE A 1 81 ? -4.118 -5.803 6.030 1.00 96.19 81 ILE A N 1
ATOM 659 C CA . ILE A 1 81 ? -5.148 -5.220 6.895 1.00 96.19 81 ILE A CA 1
ATOM 660 C C . ILE A 1 81 ? -6.300 -6.202 7.115 1.00 96.19 81 ILE A C 1
ATOM 662 O O . ILE A 1 81 ? -6.526 -7.123 6.324 1.00 96.19 81 ILE A O 1
ATOM 666 N N . GLU A 1 82 ? -7.051 -5.985 8.190 1.00 95.50 82 GLU A N 1
ATOM 667 C CA . GLU A 1 82 ? -8.239 -6.776 8.493 1.00 95.50 82 GLU A CA 1
ATOM 668 C C . GLU A 1 82 ? -9.306 -6.658 7.404 1.00 95.50 82 GLU A C 1
ATOM 670 O O . GLU A 1 82 ? -9.488 -5.603 6.791 1.00 95.50 82 GLU A O 1
ATOM 675 N N . LYS A 1 83 ? -10.079 -7.732 7.217 1.00 95.12 83 LYS A N 1
ATOM 676 C CA . LYS A 1 83 ? -11.130 -7.812 6.194 1.00 95.12 83 LYS A CA 1
ATOM 677 C C . LYS A 1 83 ? -12.123 -6.648 6.272 1.00 95.12 83 LYS A C 1
ATOM 679 O O . LYS A 1 83 ? -12.488 -6.101 5.239 1.00 95.12 83 LYS A O 1
ATOM 684 N N . MET A 1 84 ? -12.494 -6.226 7.483 1.00 94.81 84 MET A N 1
ATOM 685 C CA . MET A 1 84 ? -13.399 -5.091 7.691 1.00 94.81 84 MET A CA 1
ATOM 686 C C . MET A 1 84 ? -12.846 -3.790 7.083 1.00 94.81 84 MET A C 1
ATOM 688 O O . MET A 1 84 ? -13.595 -3.010 6.500 1.00 94.81 84 MET A O 1
ATOM 692 N N . LEU A 1 85 ? -11.536 -3.543 7.198 1.00 94.06 85 LEU A N 1
ATOM 693 C CA . LEU A 1 85 ? -10.904 -2.359 6.611 1.00 94.06 85 LEU A CA 1
ATOM 694 C C . LEU A 1 85 ? -10.823 -2.466 5.085 1.00 94.06 85 LEU A C 1
ATOM 696 O O . LEU A 1 85 ? -11.025 -1.463 4.406 1.00 94.06 85 LEU A O 1
ATOM 700 N N . VAL A 1 86 ? -10.600 -3.668 4.542 1.00 95.88 86 VAL A N 1
ATOM 701 C CA . VAL A 1 86 ? -10.648 -3.907 3.087 1.00 95.88 86 VAL A CA 1
ATOM 702 C C . VAL A 1 86 ? -12.036 -3.608 2.529 1.00 95.88 86 VAL A C 1
ATOM 704 O O . VAL A 1 86 ? -12.162 -2.905 1.533 1.00 95.88 86 VAL A O 1
ATOM 707 N N . GLU A 1 87 ? -13.083 -4.107 3.184 1.00 95.62 87 GLU A N 1
ATOM 708 C CA . GLU A 1 87 ? -14.468 -3.893 2.761 1.00 95.62 87 GLU A CA 1
ATOM 709 C C . GLU A 1 87 ? -14.833 -2.403 2.776 1.00 95.62 87 GLU A C 1
ATOM 711 O O . GLU A 1 87 ? -15.416 -1.909 1.813 1.00 95.62 87 GLU A O 1
ATOM 716 N N . LYS A 1 88 ? -14.418 -1.659 3.813 1.00 93.19 88 LYS A N 1
ATOM 717 C CA . LYS A 1 88 ? -14.572 -0.195 3.853 1.00 93.19 88 LYS A CA 1
ATOM 718 C C . LYS A 1 88 ? -13.834 0.489 2.699 1.00 93.19 88 LYS A C 1
ATOM 720 O O . LYS A 1 88 ? -14.398 1.355 2.040 1.00 93.19 88 LYS A O 1
ATOM 725 N N . LEU A 1 89 ? -12.600 0.071 2.418 1.00 93.12 89 LEU A N 1
ATOM 726 C CA . LEU A 1 89 ? -11.777 0.651 1.354 1.00 93.12 89 LEU A CA 1
ATOM 727 C C . LEU A 1 89 ? -12.439 0.463 -0.021 1.00 93.12 89 LEU A C 1
ATOM 729 O O . LEU A 1 89 ? -12.501 1.391 -0.816 1.00 93.12 89 LEU A O 1
ATOM 733 N N . GLN A 1 90 ? -12.997 -0.718 -0.284 1.00 93.06 90 GLN A N 1
ATOM 734 C CA . GLN A 1 90 ? -13.672 -1.048 -1.547 1.00 93.06 90 GLN A CA 1
ATOM 735 C C . GLN A 1 90 ? -15.047 -0.386 -1.717 1.00 93.06 90 GLN A C 1
ATOM 737 O O . GLN A 1 90 ? -15.559 -0.279 -2.834 1.00 93.06 90 GLN A O 1
ATOM 742 N N . GLN A 1 91 ? -15.677 0.038 -0.620 1.00 92.25 91 GLN A N 1
ATOM 743 C CA . GLN A 1 91 ? -16.895 0.845 -0.687 1.00 92.25 91 GLN A CA 1
ATOM 744 C C . GLN A 1 91 ? -16.584 2.273 -1.148 1.00 92.25 91 GLN A C 1
ATOM 746 O O . GLN A 1 91 ? -17.360 2.843 -1.913 1.00 92.25 91 GLN A O 1
ATOM 751 N N . GLU A 1 92 ? -15.441 2.826 -0.732 1.00 89.19 92 GLU A N 1
ATOM 752 C CA . GLU A 1 92 ? -15.006 4.173 -1.115 1.00 89.19 92 GLU A CA 1
ATOM 753 C C . GLU A 1 92 ? -14.386 4.232 -2.522 1.00 89.19 92 GLU A C 1
ATOM 755 O O . GLU A 1 92 ? -14.601 5.218 -3.237 1.00 89.19 92 GLU A O 1
ATOM 760 N N . PHE A 1 93 ? -13.650 3.189 -2.932 1.00 89.56 93 PHE A N 1
ATOM 761 C CA . PHE A 1 93 ? -12.884 3.127 -4.189 1.00 89.56 93 PHE A CA 1
ATOM 762 C C . PHE A 1 93 ? -13.434 2.162 -5.221 1.00 89.56 93 PHE A C 1
ATOM 764 O O . PHE A 1 93 ? -13.830 1.041 -4.844 1.00 89.56 93 PHE A O 1
#

Secondary structure (DSSP, 8-state):
--------------S--HHHHHHHHSEEE-TT------S-GGG--S--HHHHHHHHHHTTT-HHHHHHHHHHHHHHSEEE--HHHHHHHHHH-